Protein AF-A0A7C2L3B0-F1 (afdb_monomer)

Foldseek 3Di:
DFAALQAQLRVVLVVQQVVQWEWEFELVQDDDDPVLLVCVVVVNADPSLVVSLVVCVVAEAEDPPQDPSSSSRRRHGHHRGDDDDADDPVCQVVVCVVCVVVVHDDTDGTHIGHDGGSHYYYHD

pLDDT: mean 97.69, std 1.28, range [92.56, 98.88]

Nearest PDB structures (foldseek):
  2zau-assembly1_C-2  TM=9.600E-01  e=5.600E-11  Aquifex aeolicus
  2zau-assembly1_A-2  TM=9.593E-01  e=3.372E-10  Aquifex aeolicus
  2zau-assembly1_B-2  TM=9.570E-01  e=4.399E-10  Aquifex aeolicus
  2zod-assembly1_A  TM=9.516E-01  e=4.702E-10  Aquifex aeolicus
  2zod-assembly1_B  TM=9.597E-01  e=7.007E-10  Aquifex aeolicus

Sequence (124 aa):
TDVTGYGLLGHLRNLLLASGVSATIRLSCVPVLTAAWELVAERIVPGGTLANHAYLAPFVEWDSSISEEAQLVLCDAQTSGGILIAVPPEKVDALCAALNESHTLAAIIGEVTAGAAGRIRVLP

Mean predicted aligned error: 2.21 Å

Solvent-accessible surface area (backbone atoms only — not comparable to full-atom values): 6850 Å² total; per-residue (Å²): 88,69,25,29,63,46,4,56,52,46,41,49,29,55,54,23,42,78,67,57,20,17,34,42,36,29,55,81,41,51,89,72,63,70,67,58,60,55,33,38,75,72,68,57,70,58,71,56,15,54,51,32,38,65,70,38,54,91,40,49,47,71,39,91,84,61,50,69,56,60,52,38,63,46,13,35,48,30,80,86,45,59,78,54,83,89,75,62,77,92,48,47,67,62,51,44,50,56,32,48,76,68,74,37,94,69,70,78,34,61,48,81,38,88,56,62,52,27,32,36,37,39,40,107

Radius of gyration: 14.27 Å; Cα contacts (8 Å, |Δi|>4): 204; chains: 1; bounding box: 31×33×36 Å

Secondary structure (DSSP, 8-state):
-B--TTHHHHHHHHHHHHHT-EEEEEGGGS---HHHHHHHHTT---HHHHHHHHHHTTTEEEPTT--HHHHHHHT---SS--B-----GGGHHHHHHHHHHTT------EEEESSSTT-EEEE-

Structure (mmCIF, N/CA/C/O backbone):
data_AF-A0A7C2L3B0-F1
#
_entry.id   AF-A0A7C2L3B0-F1
#
loop_
_atom_site.group_PDB
_atom_site.id
_atom_site.type_symbol
_atom_site.label_atom_id
_atom_site.label_alt_id
_atom_site.label_comp_id
_atom_site.label_asym_id
_atom_site.label_entity_id
_atom_site.label_seq_id
_atom_site.pdbx_PDB_ins_code
_atom_site.Cartn_x
_atom_site.Cartn_y
_atom_site.Cartn_z
_atom_site.occupancy
_atom_site.B_iso_or_equiv
_atom_site.auth_seq_id
_atom_site.auth_comp_id
_atom_site.auth_asym_id
_atom_site.auth_atom_id
_atom_site.pdbx_PDB_model_num
ATOM 1 N N . THR A 1 1 ? 0.850 5.318 10.112 1.00 94.56 1 THR A N 1
ATOM 2 C CA . THR A 1 1 ? 2.180 5.579 9.523 1.00 94.56 1 THR A CA 1
ATOM 3 C C . THR A 1 1 ? 2.002 6.453 8.305 1.00 94.56 1 THR A C 1
ATOM 5 O O . THR A 1 1 ? 0.943 6.387 7.699 1.00 94.56 1 THR A O 1
ATOM 8 N N . ASP A 1 2 ? 2.970 7.287 7.959 1.00 96.88 2 ASP A N 1
ATOM 9 C CA . ASP A 1 2 ? 3.021 7.946 6.651 1.00 96.88 2 ASP A CA 1
ATOM 10 C C . ASP A 1 2 ? 3.380 6.937 5.546 1.00 96.88 2 ASP A C 1
ATOM 12 O O . ASP A 1 2 ? 4.012 5.916 5.819 1.00 96.88 2 ASP A O 1
ATOM 16 N N . VAL A 1 3 ? 2.938 7.196 4.311 1.00 97.81 3 VAL A N 1
ATOM 17 C CA . VAL A 1 3 ? 3.283 6.407 3.119 1.00 97.81 3 VAL A CA 1
ATOM 18 C C . VAL A 1 3 ? 4.272 7.198 2.276 1.00 97.81 3 VAL A C 1
ATOM 20 O O . VAL A 1 3 ? 3.946 8.239 1.715 1.00 97.81 3 VAL A O 1
ATOM 23 N N . THR A 1 4 ? 5.498 6.697 2.191 1.00 96.88 4 THR A N 1
ATOM 24 C CA . THR A 1 4 ? 6.619 7.358 1.508 1.00 96.88 4 THR A CA 1
ATOM 25 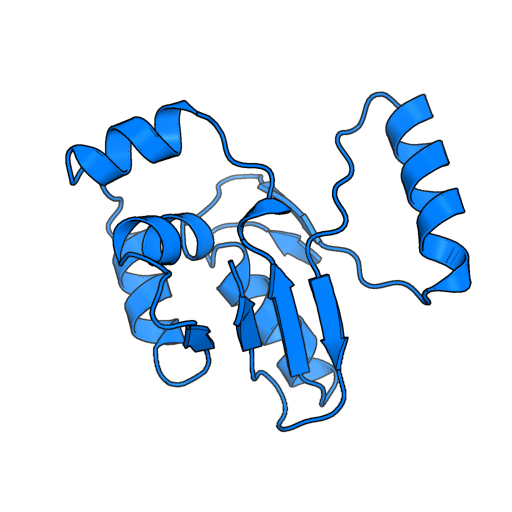C C . THR A 1 4 ? 7.383 6.376 0.607 1.00 96.88 4 THR A C 1
ATOM 27 O O . THR A 1 4 ? 6.761 5.600 -0.119 1.00 96.88 4 THR A O 1
ATOM 30 N N . GLY A 1 5 ? 8.722 6.377 0.629 1.00 96.94 5 GLY A N 1
ATOM 31 C CA . GLY A 1 5 ? 9.563 5.709 -0.372 1.00 96.94 5 GLY A CA 1
ATOM 32 C C . GLY A 1 5 ? 9.406 4.188 -0.463 1.00 96.94 5 GLY A C 1
ATOM 33 O O . GLY A 1 5 ? 9.721 3.616 -1.500 1.00 96.94 5 GLY A O 1
ATOM 34 N N . TYR A 1 6 ? 8.870 3.531 0.570 1.00 97.38 6 TYR A N 1
ATOM 35 C CA . TYR A 1 6 ? 8.561 2.094 0.543 1.00 97.38 6 TYR A CA 1
ATOM 36 C C . TYR A 1 6 ? 7.214 1.752 -0.113 1.00 97.38 6 TYR A C 1
ATOM 38 O O . TYR A 1 6 ? 6.839 0.581 -0.179 1.00 97.38 6 TYR A O 1
ATOM 46 N N . GLY A 1 7 ? 6.474 2.761 -0.574 1.00 98.12 7 GLY A N 1
ATOM 47 C CA . GLY A 1 7 ? 5.142 2.600 -1.141 1.00 98.12 7 GLY A CA 1
ATOM 48 C C . GLY A 1 7 ? 4.106 2.136 -0.120 1.00 98.12 7 GLY A C 1
ATOM 49 O O . GLY A 1 7 ? 4.401 1.912 1.061 1.00 98.12 7 GLY A O 1
ATOM 50 N N . LEU A 1 8 ? 2.858 2.009 -0.573 1.00 98.62 8 LEU A N 1
ATOM 51 C CA . LEU A 1 8 ? 1.730 1.653 0.288 1.00 98.62 8 LEU A CA 1
ATOM 52 C C . LEU A 1 8 ? 1.951 0.297 0.966 1.00 98.62 8 LEU A C 1
ATOM 54 O O . LEU A 1 8 ? 1.863 0.189 2.191 1.00 98.62 8 LEU A O 1
ATOM 58 N N . LEU A 1 9 ? 2.272 -0.734 0.180 1.00 98.75 9 LEU A N 1
ATOM 59 C CA . LEU A 1 9 ? 2.414 -2.091 0.705 1.00 98.75 9 LEU A CA 1
ATOM 60 C C . LEU A 1 9 ? 3.664 -2.276 1.573 1.00 98.75 9 LEU A C 1
ATOM 62 O O . LEU A 1 9 ? 3.626 -3.058 2.523 1.00 98.75 9 LEU A O 1
ATOM 66 N N . GLY A 1 10 ? 4.747 -1.536 1.317 1.00 98.62 10 GLY A N 1
ATOM 67 C CA . GLY A 1 10 ? 5.943 -1.575 2.162 1.00 98.62 10 GLY A CA 1
ATOM 68 C C . GLY A 1 10 ? 5.686 -0.996 3.550 1.00 98.62 10 GLY A C 1
ATOM 69 O O . GLY A 1 10 ? 6.011 -1.623 4.562 1.00 98.62 10 GLY A O 1
ATOM 70 N N . HIS A 1 11 ? 5.027 0.163 3.614 1.00 98.69 11 HIS A N 1
ATOM 71 C CA . HIS A 1 11 ? 4.638 0.782 4.884 1.00 98.69 11 HIS A CA 1
ATOM 72 C C . HIS A 1 11 ? 3.587 -0.032 5.640 1.00 98.69 11 HIS A C 1
ATOM 74 O O . HIS A 1 11 ? 3.723 -0.235 6.849 1.00 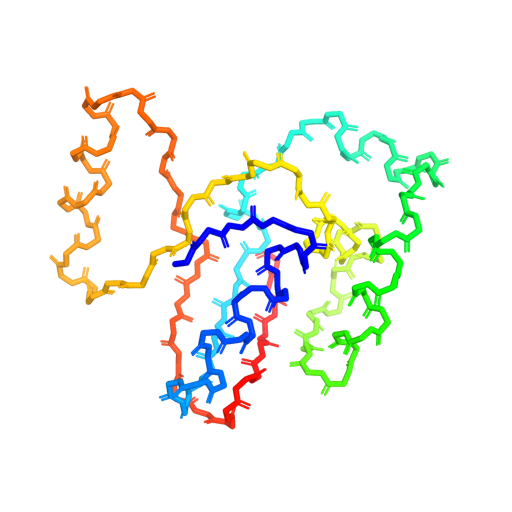98.69 11 HIS A O 1
ATOM 80 N N . LEU A 1 12 ? 2.590 -0.576 4.935 1.00 98.75 12 LEU A N 1
ATOM 81 C CA . LEU A 1 12 ? 1.617 -1.494 5.523 1.00 98.75 12 LEU A CA 1
ATOM 82 C C . LEU A 1 12 ? 2.314 -2.720 6.123 1.00 98.75 12 LEU A C 1
ATOM 84 O O . LEU A 1 12 ? 2.076 -3.048 7.282 1.00 98.75 12 LEU A O 1
ATOM 88 N N . ARG A 1 13 ? 3.226 -3.363 5.387 1.00 98.50 13 ARG A N 1
ATOM 89 C CA . ARG A 1 13 ? 3.967 -4.529 5.882 1.00 98.50 13 ARG A CA 1
ATOM 90 C C . ARG A 1 13 ? 4.710 -4.225 7.181 1.00 98.50 13 ARG A C 1
ATOM 92 O O . ARG A 1 13 ? 4.676 -5.049 8.092 1.00 98.50 13 ARG A O 1
ATOM 99 N N . ASN A 1 14 ? 5.376 -3.074 7.278 1.00 98.25 14 ASN A N 1
ATOM 100 C CA . ASN A 1 14 ? 6.099 -2.687 8.493 1.00 98.25 14 ASN A CA 1
ATOM 101 C C . ASN A 1 14 ? 5.159 -2.562 9.697 1.00 98.25 14 ASN A C 1
ATOM 103 O O . ASN A 1 14 ? 5.471 -3.084 10.768 1.00 98.25 14 ASN A O 1
ATOM 107 N N . LEU A 1 15 ? 3.994 -1.937 9.502 1.00 98.12 15 LEU A N 1
ATOM 108 C CA . LEU A 1 15 ? 2.953 -1.837 10.525 1.00 98.12 15 LEU A CA 1
ATOM 109 C C . LEU A 1 15 ? 2.478 -3.230 10.959 1.00 98.12 15 LEU A C 1
ATOM 111 O O . LEU A 1 15 ? 2.487 -3.547 12.144 1.00 98.12 15 LEU A O 1
ATOM 115 N N . LEU A 1 16 ? 2.134 -4.089 10.001 1.00 98.56 16 LEU A N 1
ATOM 116 C CA . LEU A 1 16 ? 1.630 -5.439 10.261 1.00 98.56 16 LEU A CA 1
ATOM 117 C C . LEU A 1 16 ? 2.653 -6.334 10.966 1.00 98.56 16 LEU A C 1
ATOM 119 O O . LEU A 1 16 ? 2.303 -7.067 11.891 1.00 98.56 16 LEU A O 1
ATOM 123 N N . LEU A 1 17 ? 3.921 -6.261 10.552 1.00 98.44 17 LEU A N 1
ATOM 124 C CA . LEU A 1 17 ? 5.009 -7.026 11.151 1.00 98.44 17 LEU A CA 1
ATOM 125 C C . LEU A 1 17 ? 5.227 -6.622 12.612 1.00 98.44 17 LEU A C 1
ATOM 127 O O . LEU A 1 17 ? 5.317 -7.493 13.473 1.00 98.44 17 LEU A O 1
ATOM 131 N N . ALA A 1 18 ? 5.269 -5.317 12.894 1.00 98.06 18 ALA A N 1
ATOM 132 C CA . ALA A 1 18 ? 5.428 -4.802 14.253 1.00 98.06 18 ALA A CA 1
ATOM 133 C C . ALA A 1 18 ? 4.225 -5.133 15.152 1.00 98.06 18 ALA A C 1
ATOM 135 O O . ALA A 1 18 ? 4.384 -5.311 16.358 1.00 98.06 18 ALA A O 1
ATOM 136 N N . SER A 1 19 ? 3.029 -5.234 14.570 1.00 97.88 19 SER A N 1
ATOM 137 C CA . SER A 1 19 ? 1.791 -5.550 15.285 1.00 97.88 19 SER A CA 1
ATOM 138 C C . SER A 1 19 ? 1.473 -7.049 15.373 1.00 97.88 19 SER A C 1
ATOM 140 O O . SER A 1 19 ? 0.509 -7.411 16.041 1.00 97.88 19 SER A O 1
ATOM 142 N N . GLY A 1 20 ? 2.250 -7.929 14.732 1.00 98.38 20 GLY A N 1
ATOM 143 C CA . GLY A 1 20 ? 2.021 -9.378 14.780 1.00 98.38 20 GLY A CA 1
ATOM 144 C C . GLY A 1 20 ? 0.762 -9.849 14.039 1.00 98.38 20 GLY A C 1
ATOM 145 O O . GLY A 1 20 ? 0.172 -10.853 14.427 1.00 98.38 20 GLY A O 1
ATOM 146 N N . VAL A 1 21 ? 0.334 -9.125 13.000 1.00 98.69 21 VAL A N 1
ATOM 147 C CA . VAL A 1 21 ? -0.935 -9.348 12.274 1.00 98.69 21 VAL A CA 1
ATOM 148 C C . VAL A 1 21 ? -0.734 -9.352 10.752 1.00 98.69 21 VAL A C 1
ATOM 150 O O . VAL A 1 21 ? 0.376 -9.139 10.258 1.00 98.69 21 VAL A O 1
ATOM 153 N N . SER A 1 22 ? -1.805 -9.605 9.997 1.00 98.75 22 SER A N 1
ATOM 154 C CA . SER A 1 22 ? -1.851 -9.594 8.527 1.00 98.75 22 SER A CA 1
ATOM 155 C C . SER A 1 22 ? -2.877 -8.574 8.016 1.00 98.75 22 SER A C 1
ATOM 157 O O . SER A 1 22 ? -3.578 -7.948 8.809 1.00 98.75 22 SER A O 1
ATOM 159 N N . ALA A 1 23 ? -2.999 -8.387 6.700 1.00 98.75 23 ALA A N 1
ATOM 160 C CA . ALA A 1 23 ? -4.068 -7.570 6.118 1.00 98.75 23 ALA A CA 1
ATOM 161 C C . ALA A 1 23 ? -4.578 -8.105 4.782 1.00 98.75 23 ALA A C 1
ATOM 163 O O . ALA A 1 23 ? -3.841 -8.754 4.038 1.00 98.75 23 ALA A O 1
ATOM 164 N N . THR A 1 24 ? -5.818 -7.742 4.465 1.00 98.81 24 THR A N 1
ATOM 165 C CA . THR A 1 24 ? -6.392 -7.861 3.126 1.00 98.81 24 THR A CA 1
ATOM 166 C C . THR A 1 24 ? -6.629 -6.464 2.569 1.00 98.81 24 THR A C 1
ATOM 168 O O . THR A 1 24 ? -7.305 -5.659 3.205 1.00 98.81 24 THR A O 1
ATOM 171 N N . ILE A 1 25 ? -6.085 -6.175 1.389 1.00 98.75 25 ILE A N 1
ATOM 172 C CA . ILE A 1 25 ? -6.278 -4.921 0.650 1.00 98.75 25 ILE A CA 1
ATOM 173 C C . ILE A 1 25 ? -7.157 -5.183 -0.566 1.00 98.75 25 ILE A C 1
ATOM 175 O O . ILE A 1 25 ? -7.036 -6.227 -1.205 1.00 98.75 25 ILE A O 1
ATOM 179 N N . ARG A 1 26 ? -8.028 -4.231 -0.896 1.00 98.75 26 ARG A N 1
ATOM 180 C CA . ARG A 1 26 ? -8.833 -4.247 -2.115 1.00 98.75 26 ARG A CA 1
ATOM 181 C C . ARG A 1 26 ? -8.323 -3.192 -3.085 1.00 98.75 26 ARG A C 1
ATOM 183 O O . ARG A 1 26 ? -8.434 -2.001 -2.798 1.00 98.75 26 ARG A O 1
ATOM 190 N N . LEU A 1 27 ? -7.791 -3.625 -4.226 1.00 98.50 27 LEU A N 1
ATOM 191 C CA . LEU A 1 27 ? -7.214 -2.748 -5.241 1.00 98.50 27 LEU A CA 1
ATOM 192 C C . LEU A 1 27 ? -8.214 -1.676 -5.696 1.00 98.50 27 LEU A C 1
ATOM 194 O O . LEU A 1 27 ? -7.861 -0.501 -5.724 1.00 98.50 27 LEU A O 1
ATOM 198 N N . SER A 1 28 ? -9.471 -2.047 -5.954 1.00 98.06 28 SER A N 1
ATOM 199 C CA . SER A 1 28 ? -10.528 -1.129 -6.395 1.00 98.06 28 SER A CA 1
ATOM 200 C C . SER A 1 28 ? -10.839 -0.003 -5.406 1.00 98.06 28 SER A C 1
ATOM 202 O O . SER A 1 28 ? -11.487 0.974 -5.772 1.00 98.06 28 SER A O 1
ATOM 204 N N . CYS A 1 29 ? -10.443 -0.152 -4.140 1.00 98.25 29 CYS A N 1
ATOM 205 C CA . CYS A 1 29 ? -10.660 0.843 -3.095 1.00 98.25 29 CYS A CA 1
ATOM 206 C C . CYS A 1 29 ? -9.445 1.745 -2.867 1.00 98.25 29 CYS A C 1
ATOM 208 O O . CYS A 1 29 ? -9.564 2.735 -2.146 1.00 98.25 29 CYS A O 1
ATOM 210 N N . VAL A 1 30 ? -8.282 1.420 -3.441 1.00 98.31 30 VAL A N 1
ATOM 211 C CA . VAL A 1 30 ? -7.077 2.238 -3.295 1.00 98.31 30 VAL A CA 1
ATOM 212 C C . VAL A 1 30 ? -7.183 3.449 -4.225 1.00 98.31 30 VAL A C 1
ATOM 214 O O . VAL A 1 30 ? -7.271 3.275 -5.441 1.00 98.31 30 VAL A O 1
ATOM 217 N N . PRO A 1 31 ? -7.165 4.685 -3.696 1.00 97.06 31 PRO A N 1
ATOM 218 C CA . PRO A 1 31 ? -7.165 5.870 -4.535 1.00 97.06 31 PRO A CA 1
ATOM 219 C C . PRO A 1 31 ? -5.808 6.004 -5.226 1.00 97.06 31 PRO A C 1
ATOM 221 O O . PRO A 1 31 ? -4.767 6.070 -4.573 1.00 97.06 31 PRO A O 1
ATOM 224 N N . VAL A 1 32 ? -5.829 6.065 -6.553 1.00 97.50 32 VAL A N 1
ATOM 225 C CA . VAL A 1 32 ? -4.635 6.179 -7.392 1.00 97.50 32 VAL A CA 1
ATOM 226 C C . VAL A 1 32 ? -4.842 7.317 -8.382 1.00 97.50 32 VAL A C 1
ATOM 228 O O . VAL A 1 32 ? -5.929 7.479 -8.937 1.00 97.50 32 VAL A O 1
ATOM 231 N N . LEU A 1 33 ? -3.797 8.112 -8.612 1.00 97.06 33 LEU A N 1
ATOM 232 C CA . LEU A 1 33 ? -3.814 9.145 -9.643 1.00 97.06 33 LEU A CA 1
ATOM 233 C C . LEU A 1 33 ? -3.956 8.500 -11.023 1.00 97.06 33 LEU A C 1
ATOM 235 O O . LEU A 1 33 ? -3.179 7.612 -11.363 1.00 97.06 33 LEU A O 1
ATOM 239 N N . THR A 1 34 ? -4.886 8.988 -11.846 1.00 97.50 34 THR A N 1
ATOM 240 C CA . THR A 1 34 ? -5.118 8.458 -13.202 1.00 97.50 34 THR A CA 1
ATOM 241 C C . THR A 1 34 ? -3.828 8.361 -14.020 1.00 97.50 34 THR A C 1
ATOM 243 O O . THR A 1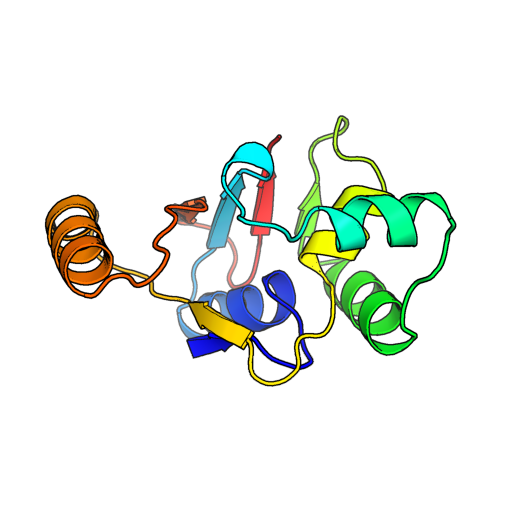 34 ? -3.563 7.325 -14.621 1.00 97.50 34 THR A O 1
ATOM 246 N N . ALA A 1 35 ? -2.970 9.381 -13.946 1.00 98.00 35 ALA A N 1
ATOM 247 C CA . ALA A 1 35 ? -1.692 9.407 -14.653 1.00 98.00 35 ALA A CA 1
ATOM 248 C C . ALA A 1 35 ? -0.733 8.268 -14.252 1.00 98.00 35 ALA A C 1
ATOM 250 O O . ALA A 1 35 ? 0.083 7.846 -15.063 1.00 98.00 35 ALA A O 1
ATOM 251 N N . ALA A 1 36 ? -0.819 7.731 -13.029 1.00 98.12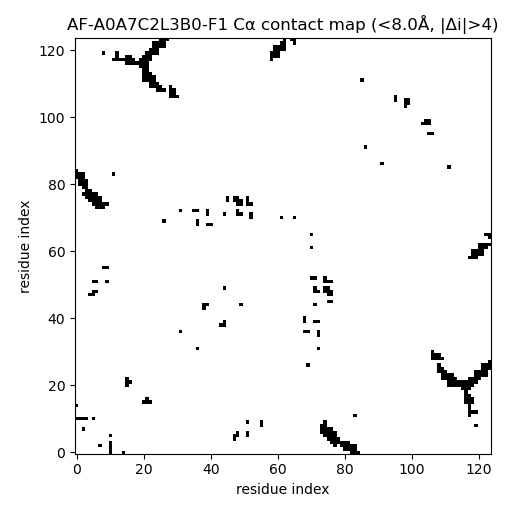 36 ALA A N 1
ATOM 252 C CA . ALA A 1 36 ? 0.014 6.596 -12.626 1.00 98.12 36 ALA A CA 1
ATOM 253 C C . ALA A 1 36 ? -0.346 5.325 -13.416 1.00 98.12 36 ALA A C 1
ATOM 255 O O . ALA A 1 36 ? 0.547 4.569 -13.796 1.00 98.12 36 ALA A O 1
ATOM 256 N N . TRP A 1 37 ? -1.635 5.126 -13.718 1.00 98.19 37 TRP A N 1
ATOM 257 C CA . TRP A 1 37 ? -2.107 4.023 -14.562 1.00 98.19 37 TRP A CA 1
ATOM 258 C C . TRP A 1 37 ? -1.626 4.152 -16.007 1.00 98.19 37 TRP A C 1
ATOM 260 O O . TRP A 1 37 ? -1.229 3.163 -16.620 1.00 98.19 37 TRP A O 1
ATOM 270 N N . GLU A 1 38 ? -1.629 5.372 -16.537 1.00 98.25 38 GLU A N 1
ATOM 271 C CA . GLU A 1 38 ? -1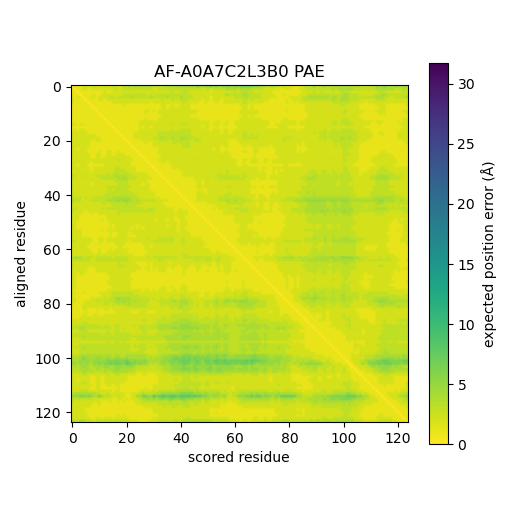.146 5.671 -17.888 1.00 98.25 38 GLU A CA 1
ATOM 272 C C . GLU A 1 38 ? 0.364 5.400 -17.997 1.00 98.25 38 GLU A C 1
ATOM 274 O O . GLU A 1 38 ? 0.810 4.664 -18.875 1.00 98.25 38 GLU A O 1
ATOM 279 N N . LEU A 1 39 ? 1.150 5.903 -17.041 1.00 98.56 39 LEU A N 1
ATOM 280 C CA . LEU A 1 39 ? 2.607 5.745 -17.028 1.00 98.56 39 LEU A CA 1
ATOM 281 C C . LEU A 1 39 ? 3.047 4.283 -16.884 1.00 98.56 39 LEU A C 1
ATOM 283 O O . LEU A 1 39 ? 3.955 3.840 -17.591 1.00 98.56 39 LEU A O 1
ATOM 287 N N . VAL A 1 40 ? 2.406 3.509 -16.002 1.00 98.00 40 VAL A N 1
ATOM 288 C CA . VAL A 1 40 ? 2.762 2.092 -15.829 1.00 98.00 40 VAL A CA 1
ATOM 289 C C . VAL A 1 40 ? 2.405 1.264 -17.069 1.00 98.00 40 VAL A C 1
ATOM 291 O O . VAL A 1 40 ? 3.160 0.357 -17.424 1.00 98.00 40 VAL A O 1
ATOM 294 N N . ALA A 1 41 ? 1.323 1.611 -17.780 1.00 97.38 41 ALA A N 1
ATOM 295 C CA . ALA A 1 41 ? 0.957 0.976 -19.048 1.00 97.38 41 ALA A CA 1
ATOM 296 C C . ALA A 1 41 ? 2.010 1.229 -20.143 1.00 97.38 41 ALA A C 1
ATOM 298 O O . ALA A 1 41 ? 2.282 0.352 -20.962 1.00 97.38 41 ALA A O 1
ATOM 299 N N . GLU A 1 42 ? 2.670 2.388 -20.108 1.00 97.88 42 GLU A N 1
ATOM 300 C CA . GLU A 1 42 ? 3.812 2.728 -20.966 1.00 97.88 42 GLU A CA 1
ATOM 301 C C . GLU A 1 42 ? 5.159 2.186 -20.446 1.00 97.88 42 GLU A C 1
ATOM 303 O O . GLU A 1 42 ? 6.211 2.470 -21.020 1.00 97.88 42 GLU A O 1
ATOM 308 N N . ARG A 1 43 ? 5.150 1.383 -19.371 1.00 96.62 43 ARG A N 1
ATOM 309 C CA . ARG A 1 43 ? 6.347 0.840 -18.698 1.00 96.62 43 ARG A CA 1
ATOM 310 C C . ARG A 1 43 ? 7.288 1.924 -18.153 1.00 96.62 43 ARG A C 1
ATOM 312 O O . ARG A 1 43 ? 8.474 1.672 -17.931 1.00 96.62 43 ARG A O 1
ATOM 319 N N . ILE A 1 44 ? 6.755 3.110 -17.861 1.00 98.38 44 ILE A N 1
ATOM 320 C CA . ILE A 1 44 ? 7.472 4.199 -17.195 1.00 98.38 44 ILE A CA 1
ATOM 321 C C . ILE A 1 44 ? 7.346 3.991 -15.684 1.00 98.38 44 ILE A C 1
ATOM 323 O O . ILE A 1 44 ? 6.371 4.401 -15.060 1.00 98.38 44 ILE A O 1
ATOM 327 N N . VAL A 1 45 ? 8.338 3.319 -15.093 1.00 98.25 45 VAL A N 1
ATOM 328 C CA . VAL A 1 45 ? 8.315 2.913 -13.679 1.00 98.25 45 VAL A CA 1
ATOM 329 C C . VAL A 1 45 ? 9.615 3.326 -12.978 1.00 98.25 45 VAL A C 1
ATOM 331 O O . VAL A 1 45 ? 10.700 3.000 -13.469 1.00 98.25 45 VAL A O 1
ATOM 334 N N . PRO A 1 46 ? 9.555 4.014 -11.822 1.00 98.00 46 PRO A N 1
ATOM 335 C CA . PRO A 1 46 ? 10.748 4.355 -11.055 1.00 98.00 46 PRO A CA 1
ATOM 336 C C . PRO A 1 46 ? 11.496 3.112 -10.552 1.00 98.00 46 PRO A C 1
ATOM 338 O O . PRO A 1 46 ? 10.893 2.130 -10.119 1.00 98.00 46 PRO A O 1
ATOM 341 N N . GLY A 1 47 ? 12.829 3.182 -10.491 1.00 98.25 47 GLY A N 1
ATOM 342 C CA . GLY A 1 47 ? 13.644 2.082 -9.957 1.00 98.25 47 GLY A CA 1
ATOM 343 C C . GLY A 1 47 ? 13.313 1.721 -8.501 1.00 98.25 47 GLY A C 1
ATOM 344 O O . GLY A 1 47 ? 13.367 0.550 -8.132 1.00 98.25 47 GLY A O 1
ATOM 345 N N . GLY A 1 48 ? 12.908 2.703 -7.685 1.00 98.19 48 GLY A N 1
ATOM 346 C CA . GLY A 1 48 ? 12.455 2.467 -6.308 1.00 98.19 48 GLY A CA 1
ATOM 347 C C . GLY A 1 48 ? 11.198 1.596 -6.235 1.00 98.19 48 GLY A C 1
ATOM 348 O O . GLY A 1 48 ? 11.115 0.708 -5.394 1.00 98.19 48 GLY A O 1
ATOM 349 N N . THR A 1 49 ? 10.265 1.781 -7.166 1.00 98.56 49 THR A N 1
ATOM 350 C CA . THR A 1 49 ? 9.027 0.996 -7.273 1.00 98.56 49 THR A CA 1
ATOM 351 C C . THR A 1 49 ? 9.316 -0.457 -7.637 1.00 98.56 49 THR A C 1
ATOM 353 O O . THR A 1 49 ? 8.785 -1.372 -7.006 1.00 98.56 49 THR A O 1
ATOM 356 N N . LEU A 1 50 ? 10.235 -0.684 -8.581 1.00 98.62 50 LEU A N 1
ATOM 357 C CA . LEU A 1 50 ? 10.705 -2.029 -8.927 1.00 98.62 50 LEU A CA 1
ATOM 358 C C . LEU A 1 50 ? 11.398 -2.710 -7.736 1.00 98.62 50 LEU A C 1
ATOM 360 O O . LEU A 1 50 ? 11.150 -3.882 -7.458 1.00 98.62 50 LEU A O 1
ATOM 364 N N . ALA A 1 51 ? 12.232 -1.971 -6.998 1.00 98.69 51 ALA A N 1
ATOM 365 C CA . ALA A 1 51 ? 12.892 -2.486 -5.802 1.00 98.69 51 ALA A CA 1
ATOM 366 C C . ALA A 1 51 ? 11.887 -2.845 -4.693 1.00 98.69 51 ALA A C 1
ATOM 368 O O . ALA A 1 51 ? 12.012 -3.905 -4.077 1.00 98.69 51 ALA A O 1
ATOM 369 N N . ASN A 1 52 ? 10.869 -2.007 -4.472 1.00 98.75 52 ASN A N 1
ATOM 370 C CA . ASN A 1 52 ? 9.792 -2.278 -3.518 1.00 98.75 52 ASN A CA 1
ATOM 371 C C . ASN A 1 52 ? 9.003 -3.534 -3.907 1.00 98.75 52 ASN A C 1
ATOM 373 O O . ASN A 1 52 ? 8.780 -4.397 -3.059 1.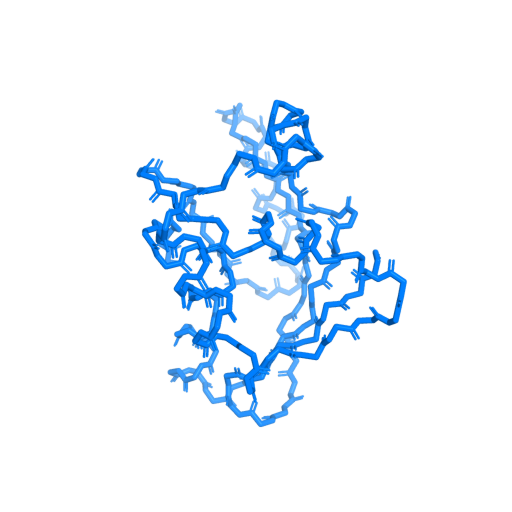00 98.75 52 ASN A O 1
ATOM 377 N N . HIS A 1 53 ? 8.613 -3.666 -5.178 1.00 98.69 53 HIS A N 1
ATOM 378 C CA . HIS A 1 53 ? 7.875 -4.832 -5.674 1.00 98.69 53 HIS A CA 1
ATOM 379 C C . HIS A 1 53 ? 8.670 -6.131 -5.491 1.00 98.69 53 HIS A C 1
ATOM 381 O O . HIS A 1 53 ? 8.157 -7.084 -4.902 1.00 98.69 53 HIS A O 1
ATOM 387 N N . ALA A 1 54 ? 9.955 -6.133 -5.859 1.00 98.62 54 ALA A N 1
ATOM 388 C CA . ALA A 1 54 ? 10.841 -7.277 -5.646 1.00 98.62 54 ALA A CA 1
ATOM 389 C C . ALA A 1 54 ? 11.016 -7.623 -4.155 1.00 98.62 54 ALA A C 1
ATOM 391 O O . ALA A 1 54 ? 10.976 -8.795 -3.778 1.00 98.62 54 ALA A O 1
ATOM 392 N N . TYR A 1 55 ? 11.172 -6.614 -3.291 1.00 98.56 55 TYR A N 1
ATOM 393 C CA . TYR A 1 55 ? 11.263 -6.802 -1.839 1.00 98.56 55 TYR A CA 1
ATOM 394 C C . TYR A 1 55 ? 9.981 -7.405 -1.242 1.00 98.56 55 TYR A C 1
ATOM 396 O O . TYR A 1 55 ? 10.046 -8.204 -0.305 1.00 98.56 55 TYR A O 1
ATOM 404 N N . LEU A 1 56 ? 8.818 -7.028 -1.775 1.00 98.62 56 LEU A N 1
ATOM 405 C CA . LEU A 1 56 ? 7.504 -7.439 -1.283 1.00 98.62 56 LEU A CA 1
ATOM 406 C C . LEU A 1 56 ? 7.036 -8.800 -1.805 1.00 98.62 56 LEU A C 1
ATOM 408 O O . LEU A 1 56 ? 6.171 -9.411 -1.174 1.00 98.62 56 LEU A O 1
ATOM 412 N N . ALA A 1 57 ? 7.634 -9.309 -2.885 1.00 98.38 57 ALA A N 1
ATOM 413 C CA . ALA A 1 57 ? 7.270 -10.573 -3.524 1.00 98.38 57 ALA A CA 1
ATOM 414 C C . ALA A 1 57 ? 7.052 -11.768 -2.565 1.00 98.38 57 ALA A C 1
ATOM 416 O O . ALA A 1 57 ? 6.063 -12.478 -2.733 1.00 98.38 57 ALA A O 1
ATOM 417 N N . PRO A 1 58 ? 7.882 -12.017 -1.527 1.00 98.38 58 PRO A N 1
ATOM 418 C CA . PRO A 1 58 ? 7.661 -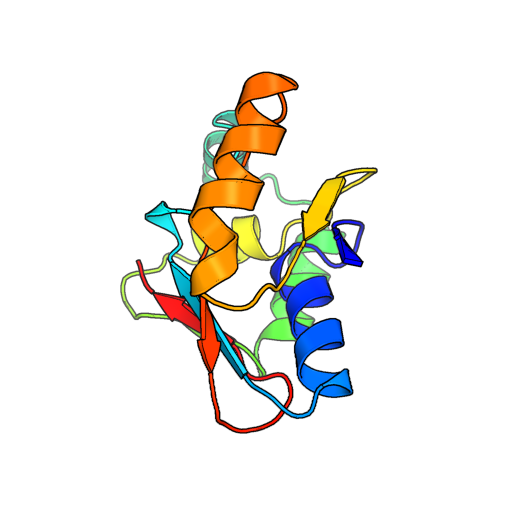13.150 -0.630 1.00 98.38 58 PRO A CA 1
ATOM 419 C C . PRO A 1 58 ? 6.604 -12.889 0.452 1.00 98.38 58 PRO A C 1
ATOM 421 O O . PRO A 1 58 ? 6.336 -13.800 1.233 1.00 98.38 58 PRO A O 1
ATOM 424 N N . PHE A 1 59 ? 6.039 -11.681 0.555 1.00 98.50 59 PHE A N 1
ATOM 425 C CA . PHE A 1 59 ? 5.132 -11.261 1.634 1.00 98.50 59 PHE A CA 1
ATOM 426 C C . PHE A 1 59 ? 3.714 -10.932 1.163 1.00 98.50 59 PHE A C 1
ATOM 428 O O . PHE A 1 59 ? 2.796 -10.955 1.988 1.00 98.50 59 PHE A O 1
ATOM 435 N N . VAL A 1 60 ? 3.545 -10.644 -0.128 1.00 98.69 60 VAL A N 1
ATOM 436 C CA . VAL A 1 60 ? 2.263 -10.275 -0.727 1.00 98.69 60 VAL A CA 1
ATOM 437 C C . VAL A 1 60 ? 1.723 -11.425 -1.572 1.00 98.69 60 VAL A C 1
ATOM 439 O O . VAL A 1 60 ? 2.405 -11.933 -2.456 1.00 98.69 60 VAL A O 1
ATOM 442 N N . GLU A 1 61 ? 0.488 -11.824 -1.294 1.00 98.56 61 GLU A N 1
ATOM 443 C CA . GLU A 1 61 ? -0.288 -12.738 -2.123 1.00 98.56 61 GLU A CA 1
ATOM 444 C C . GLU A 1 61 ? -1.240 -11.925 -3.002 1.00 98.56 61 GLU A C 1
ATOM 446 O O . GLU A 1 61 ? -2.093 -11.190 -2.500 1.00 98.56 61 GLU A O 1
ATOM 451 N N . TRP A 1 62 ? -1.087 -12.051 -4.315 1.00 98.69 62 TRP A N 1
ATOM 452 C CA . TRP A 1 62 ? -1.898 -11.344 -5.301 1.00 98.69 62 TRP A CA 1
ATOM 453 C C . TRP A 1 62 ? -3.004 -12.253 -5.820 1.00 98.69 62 TRP A C 1
ATOM 455 O O . TRP A 1 62 ? -2.742 -13.408 -6.161 1.00 98.69 62 TRP A O 1
ATOM 465 N N . ASP A 1 63 ? -4.226 -11.733 -5.930 1.00 98.62 63 ASP A N 1
ATOM 466 C CA . ASP A 1 63 ? -5.246 -12.405 -6.727 1.00 98.62 63 ASP A CA 1
ATOM 467 C C . ASP A 1 63 ? -4.777 -12.550 -8.185 1.00 98.62 63 ASP A C 1
ATOM 469 O O . ASP A 1 63 ? -4.137 -11.659 -8.747 1.00 98.62 63 ASP A O 1
ATOM 473 N N . SER A 1 64 ? -5.117 -13.680 -8.803 1.00 97.88 64 SER A N 1
ATOM 474 C CA . SER A 1 64 ? -4.773 -14.008 -10.188 1.00 97.88 64 SER A CA 1
ATOM 475 C C . SER A 1 64 ? -5.221 -12.971 -11.222 1.00 97.88 64 SER A C 1
ATOM 477 O O . SER A 1 64 ? -4.621 -12.897 -12.292 1.00 97.88 64 SER A O 1
ATOM 479 N N . SER A 1 65 ? -6.254 -12.172 -10.931 1.00 98.12 65 SER A N 1
ATOM 480 C CA . SER A 1 65 ? -6.713 -11.123 -11.843 1.00 98.12 65 SER A CA 1
ATOM 481 C C . SER A 1 65 ? -5.943 -9.804 -11.709 1.00 98.12 65 SER A C 1
ATOM 483 O O . SER A 1 65 ? -6.229 -8.866 -12.451 1.00 98.12 65 SER A O 1
ATOM 485 N N . ILE A 1 66 ? -4.999 -9.689 -10.768 1.00 98.50 66 ILE A N 1
ATOM 486 C CA . ILE A 1 66 ? -4.199 -8.476 -10.576 1.00 98.50 66 ILE A CA 1
ATOM 487 C C . ILE A 1 66 ? -2.984 -8.513 -11.506 1.00 98.50 66 ILE A C 1
ATOM 489 O O . ILE A 1 66 ? -2.018 -9.246 -11.281 1.00 98.50 66 ILE A O 1
ATOM 493 N N . SER A 1 67 ? -3.025 -7.664 -12.533 1.00 98.31 67 SER A N 1
ATOM 494 C CA . SER A 1 67 ? -1.921 -7.425 -13.469 1.00 98.31 67 SER A CA 1
ATOM 495 C C . SER A 1 67 ? -0.655 -6.936 -12.762 1.00 98.31 67 SER A C 1
ATOM 497 O O . SER A 1 67 ? -0.756 -6.217 -11.767 1.00 98.31 67 SER A O 1
ATOM 499 N N . GLU A 1 68 ? 0.518 -7.224 -13.325 1.00 98.19 68 GLU A N 1
ATOM 500 C CA . GLU A 1 68 ? 1.810 -6.726 -12.832 1.00 98.19 68 GLU A CA 1
ATOM 501 C C . GLU A 1 68 ? 1.814 -5.196 -12.676 1.00 98.19 68 GLU A C 1
ATOM 503 O O . GLU A 1 68 ? 2.265 -4.681 -11.658 1.00 98.19 68 GLU A O 1
ATOM 508 N N . GLU A 1 69 ? 1.225 -4.468 -13.623 1.00 98.50 69 GLU A N 1
ATOM 509 C CA . GLU A 1 69 ? 1.096 -3.010 -13.602 1.00 98.50 69 GLU A CA 1
ATOM 510 C C . GLU A 1 69 ? 0.390 -2.511 -12.329 1.00 98.50 69 GLU A C 1
ATOM 512 O O . GLU A 1 69 ? 0.857 -1.589 -11.662 1.00 98.50 69 GLU A O 1
ATOM 517 N N . ALA A 1 70 ? -0.697 -3.172 -11.931 1.00 98.50 70 ALA A N 1
ATOM 518 C CA . ALA A 1 70 ? -1.411 -2.862 -10.694 1.00 98.50 70 ALA A CA 1
ATOM 519 C C . ALA A 1 70 ? -0.616 -3.224 -9.433 1.00 98.50 70 ALA A C 1
ATOM 521 O O . ALA A 1 70 ? -0.689 -2.508 -8.432 1.00 98.50 70 ALA A O 1
ATOM 522 N N . GLN A 1 71 ? 0.181 -4.294 -9.478 1.00 98.62 71 GLN A N 1
ATOM 523 C CA . GLN A 1 71 ? 1.098 -4.617 -8.383 1.00 98.62 71 GLN A CA 1
ATOM 524 C C . GLN A 1 71 ? 2.158 -3.522 -8.221 1.00 98.62 71 GLN A C 1
ATOM 526 O O . GLN A 1 71 ? 2.448 -3.109 -7.099 1.00 98.62 71 GLN A O 1
ATOM 531 N N . LEU A 1 72 ? 2.707 -3.022 -9.333 1.00 98.75 72 LEU A N 1
ATOM 532 C CA . LEU A 1 72 ? 3.692 -1.941 -9.339 1.00 98.75 72 LEU A CA 1
ATOM 533 C C . LEU A 1 72 ? 3.107 -0.646 -8.773 1.00 98.75 72 LEU A C 1
ATOM 535 O O . LEU A 1 72 ? 3.750 -0.025 -7.934 1.00 98.75 72 LEU A O 1
ATOM 539 N N . VAL A 1 73 ? 1.873 -0.290 -9.138 1.00 98.56 73 VAL A N 1
ATOM 540 C CA . VAL A 1 73 ? 1.172 0.878 -8.577 1.00 98.56 73 VAL A CA 1
ATOM 541 C C . VAL A 1 73 ? 1.050 0.794 -7.051 1.00 98.56 73 VAL A C 1
ATOM 543 O O . VAL A 1 73 ? 1.306 1.773 -6.354 1.00 98.56 73 VAL A O 1
ATOM 546 N N . LEU A 1 74 ? 0.722 -0.376 -6.496 1.00 98.56 74 LEU A N 1
ATOM 547 C CA . LEU A 1 74 ? 0.617 -0.552 -5.040 1.00 98.56 74 LEU A CA 1
ATOM 548 C C . LEU A 1 74 ? 1.981 -0.561 -4.319 1.00 98.56 74 LEU A C 1
ATOM 550 O O . LEU A 1 74 ? 2.055 -0.314 -3.109 1.00 98.56 74 LEU A O 1
ATOM 554 N N . CYS A 1 75 ? 3.061 -0.809 -5.056 1.00 98.62 75 CYS A N 1
ATOM 555 C CA . CYS A 1 75 ? 4.444 -0.761 -4.581 1.00 98.62 75 CYS A CA 1
ATOM 556 C C . CYS A 1 75 ? 5.135 0.588 -4.861 1.00 98.62 75 CYS A C 1
ATOM 558 O O . CYS A 1 75 ? 6.308 0.753 -4.509 1.00 98.62 75 CYS A O 1
ATOM 560 N N . ASP A 1 76 ? 4.437 1.543 -5.483 1.00 98.50 76 ASP A N 1
ATOM 561 C CA . ASP A 1 76 ? 5.038 2.768 -6.004 1.00 98.50 76 ASP A CA 1
ATOM 562 C C . ASP A 1 76 ? 5.604 3.664 -4.900 1.00 98.50 76 ASP A C 1
ATOM 564 O O . ASP A 1 76 ? 4.918 4.006 -3.933 1.00 98.50 76 ASP A O 1
ATOM 568 N N . ALA A 1 77 ? 6.877 4.040 -5.034 1.00 97.56 77 ALA A N 1
ATOM 569 C CA . ALA A 1 77 ? 7.580 4.850 -4.048 1.00 97.56 77 ALA A CA 1
ATOM 570 C C . ALA A 1 77 ? 7.007 6.276 -4.001 1.00 97.56 77 ALA A C 1
ATOM 572 O O . ALA A 1 77 ? 7.141 7.041 -4.952 1.00 97.56 77 ALA A O 1
ATOM 573 N N . GLN A 1 78 ? 6.416 6.664 -2.870 1.00 97.75 78 GLN A N 1
ATOM 574 C CA . GLN A 1 78 ? 5.793 7.979 -2.716 1.00 97.75 78 GLN A CA 1
ATOM 575 C C . GLN A 1 78 ? 6.762 8.983 -2.079 1.00 97.75 78 GLN A C 1
ATOM 577 O O . GLN A 1 78 ? 7.464 8.676 -1.115 1.00 97.75 78 GLN A O 1
ATOM 582 N N . THR A 1 79 ? 6.763 10.222 -2.564 1.00 96.56 79 THR A N 1
ATOM 583 C CA . THR A 1 79 ? 7.398 11.348 -1.862 1.00 96.56 79 THR A CA 1
ATOM 584 C C . THR A 1 79 ? 6.303 12.158 -1.187 1.00 96.56 79 THR A C 1
ATOM 586 O O . THR A 1 79 ? 5.399 12.631 -1.868 1.00 96.56 79 THR A O 1
ATOM 589 N N . SER A 1 80 ? 6.374 12.309 0.139 1.00 95.56 80 SER A N 1
ATOM 590 C CA . SER A 1 80 ? 5.358 13.027 0.928 1.00 95.56 80 SER A CA 1
ATOM 591 C C . SER A 1 80 ? 3.929 12.516 0.687 1.00 95.56 80 SER A C 1
ATOM 593 O O . SER A 1 80 ? 3.014 13.308 0.465 1.00 95.56 80 SER A O 1
ATOM 595 N N . GLY A 1 81 ? 3.743 11.192 0.683 1.00 96.25 81 GLY A N 1
ATOM 596 C CA . GLY A 1 81 ? 2.422 10.595 0.501 1.00 96.25 81 GLY A CA 1
ATOM 597 C C . GLY A 1 81 ? 1.507 10.780 1.717 1.00 96.25 81 GLY A C 1
ATOM 598 O O . GLY A 1 81 ? 1.793 11.530 2.650 1.00 96.25 81 GLY A O 1
ATOM 599 N N . GLY A 1 82 ? 0.363 10.098 1.685 1.00 96.50 82 GLY A N 1
ATOM 600 C CA . GLY A 1 82 ? -0.681 10.236 2.702 1.00 96.50 82 GLY A CA 1
ATOM 601 C C . GLY A 1 82 ? -0.385 9.528 4.028 1.00 96.50 82 GLY A C 1
ATOM 602 O O . GLY A 1 82 ? 0.679 8.947 4.246 1.00 96.50 82 GLY A O 1
ATOM 603 N N . ILE A 1 83 ? -1.383 9.538 4.913 1.00 97.56 83 ILE A N 1
ATOM 604 C CA . ILE A 1 83 ? -1.350 8.814 6.186 1.00 97.56 83 ILE A CA 1
ATOM 605 C C . ILE A 1 83 ? -2.133 7.504 6.053 1.00 97.56 83 ILE A C 1
ATOM 607 O O . ILE A 1 83 ? -3.316 7.505 5.729 1.00 97.56 83 ILE A O 1
ATOM 611 N N . LEU A 1 84 ? -1.479 6.387 6.370 1.00 98.06 84 LEU A N 1
ATOM 612 C CA . LEU A 1 84 ? -2.098 5.077 6.549 1.00 98.06 84 LEU A CA 1
ATOM 613 C C . LEU A 1 84 ? -2.504 4.888 8.016 1.00 98.06 84 LEU A C 1
ATOM 615 O O . LEU A 1 84 ? -1.656 4.919 8.921 1.00 98.06 84 LEU A O 1
ATOM 619 N N . ILE A 1 85 ? -3.798 4.667 8.244 1.00 97.50 85 ILE A N 1
ATOM 620 C CA . ILE A 1 85 ? -4.410 4.562 9.572 1.00 97.50 85 ILE A CA 1
ATOM 621 C C . ILE A 1 85 ? -5.115 3.207 9.697 1.00 97.50 85 ILE A C 1
ATOM 623 O O . ILE A 1 85 ? -5.871 2.818 8.813 1.00 97.50 85 ILE A O 1
ATOM 627 N N . ALA A 1 86 ? -4.892 2.512 10.813 1.00 97.31 86 ALA A N 1
ATOM 628 C CA . ALA A 1 86 ? -5.689 1.363 11.229 1.00 97.31 86 ALA A CA 1
ATOM 629 C C . ALA A 1 86 ? -6.536 1.765 12.444 1.00 97.31 86 ALA A C 1
ATOM 631 O O . ALA A 1 86 ? -5.997 2.272 13.431 1.00 97.31 86 ALA A O 1
ATOM 632 N N . VAL A 1 87 ? -7.850 1.555 12.375 1.00 97.31 87 VAL A N 1
ATOM 633 C CA . VAL A 1 87 ? -8.792 1.841 13.467 1.00 97.31 87 VAL A CA 1
ATOM 634 C C . VAL A 1 87 ? -9.753 0.669 13.675 1.00 97.31 87 VAL A C 1
ATOM 636 O O . VAL A 1 87 ? -9.981 -0.092 12.735 1.00 97.31 87 VAL A O 1
ATOM 639 N N . PRO A 1 88 ? -10.334 0.518 14.880 1.00 97.75 88 PRO A N 1
ATOM 640 C CA . PRO A 1 88 ? -11.441 -0.406 15.098 1.00 97.75 88 PRO A CA 1
ATOM 641 C C . PRO A 1 88 ? -12.611 -0.137 14.133 1.00 97.75 88 PRO A C 1
ATOM 643 O O . PRO A 1 88 ? -12.871 1.038 13.843 1.00 97.75 88 PRO A O 1
ATOM 646 N N . PRO A 1 89 ? -13.330 -1.176 13.662 1.00 96.69 89 PRO A N 1
ATOM 647 C CA . PRO A 1 89 ? -14.421 -1.038 12.693 1.00 96.69 89 PRO A CA 1
ATOM 648 C C . PRO A 1 89 ? -15.471 0.007 13.085 1.00 96.69 89 PRO A C 1
ATOM 650 O O . PRO A 1 89 ? -15.899 0.803 12.256 1.00 96.69 89 PRO A O 1
ATOM 653 N N . GLU A 1 90 ? -15.821 0.085 14.368 1.00 97.88 90 GLU A N 1
ATOM 654 C CA . GLU A 1 90 ? -16.810 1.022 14.905 1.00 97.88 90 GLU A CA 1
ATOM 655 C C . GLU A 1 90 ? -16.385 2.501 14.837 1.00 97.88 90 GLU A C 1
ATOM 657 O O . GLU A 1 90 ? -17.204 3.389 15.064 1.00 97.88 90 GLU A O 1
ATOM 662 N N . LYS A 1 91 ? -15.112 2.788 14.532 1.00 98.00 91 LYS A N 1
ATOM 663 C CA . LYS A 1 91 ? -14.585 4.154 14.378 1.00 98.00 91 LYS A CA 1
ATOM 664 C C . LYS A 1 91 ? -14.405 4.582 12.924 1.00 98.00 91 LYS A C 1
ATOM 666 O O . LYS A 1 91 ? -14.104 5.753 12.693 1.00 98.00 91 LYS A O 1
ATOM 671 N N . VAL A 1 92 ? -14.554 3.667 11.965 1.00 96.62 92 VAL A N 1
ATOM 672 C CA . VAL A 1 92 ? -14.261 3.920 10.547 1.00 96.62 92 VAL A CA 1
ATOM 673 C C . VAL A 1 92 ? -15.137 5.046 10.001 1.00 96.62 92 VAL A C 1
ATOM 675 O O . VAL A 1 92 ? -14.606 6.044 9.517 1.00 96.62 92 VAL A O 1
ATOM 678 N N . ASP A 1 93 ? -16.457 4.942 10.167 1.00 95.56 93 ASP A N 1
ATOM 679 C CA . ASP A 1 93 ? -17.402 5.920 9.615 1.00 95.56 93 ASP A CA 1
ATOM 680 C C . ASP A 1 93 ? -17.198 7.319 10.208 1.00 95.56 93 ASP A C 1
ATOM 682 O O . ASP A 1 93 ? -17.174 8.312 9.481 1.00 95.56 93 ASP A O 1
ATOM 686 N N . ALA A 1 94 ? -16.980 7.399 11.524 1.00 97.12 94 ALA A N 1
ATOM 687 C CA . ALA A 1 94 ? -16.735 8.663 12.212 1.00 97.12 94 ALA A CA 1
ATOM 688 C C . ALA A 1 94 ? -15.427 9.328 11.750 1.00 97.12 94 ALA A C 1
ATOM 690 O O . ALA A 1 94 ? -15.387 10.542 11.547 1.00 97.12 94 ALA A O 1
ATOM 691 N N . LEU A 1 95 ? -14.362 8.542 11.553 1.00 97.25 95 LEU A N 1
ATOM 692 C CA . LEU A 1 95 ? -13.091 9.047 11.036 1.00 97.25 95 LEU A CA 1
ATOM 693 C C . LEU A 1 95 ? -13.231 9.537 9.590 1.00 97.25 95 LEU A C 1
ATOM 695 O O . LEU A 1 95 ? -12.768 10.630 9.268 1.00 97.25 95 LEU A O 1
ATOM 699 N N . CYS A 1 96 ? -13.876 8.754 8.724 1.00 95.69 96 CYS A N 1
ATOM 700 C CA . CYS A 1 96 ? -14.101 9.133 7.331 1.00 95.69 96 CYS A CA 1
ATOM 701 C C . CYS A 1 96 ? -14.953 10.402 7.219 1.00 95.69 96 CYS A C 1
ATOM 703 O O . CYS A 1 96 ? -14.616 11.281 6.430 1.00 95.69 96 CYS A O 1
ATOM 705 N N . ALA A 1 97 ? -16.009 10.536 8.028 1.00 95.06 97 ALA A N 1
ATOM 706 C CA . ALA A 1 97 ? -16.823 11.748 8.077 1.00 95.06 97 ALA A CA 1
ATOM 707 C C . ALA A 1 97 ? -15.984 12.978 8.456 1.00 95.06 97 ALA A C 1
ATOM 709 O O . ALA A 1 97 ? -15.986 13.963 7.721 1.00 95.06 97 ALA A O 1
ATOM 710 N N . ALA A 1 98 ? -15.189 12.888 9.528 1.00 97.00 98 ALA A N 1
ATOM 711 C CA . ALA A 1 98 ? -14.341 13.992 9.979 1.00 97.00 98 ALA A CA 1
ATOM 712 C C . ALA A 1 98 ? -13.282 14.407 8.936 1.00 97.00 98 ALA A C 1
ATOM 714 O O . ALA A 1 98 ? -13.028 15.596 8.745 1.00 97.00 98 ALA A O 1
ATOM 715 N N . LEU A 1 99 ? -12.673 13.444 8.234 1.00 96.31 99 LEU A N 1
ATOM 716 C CA . LEU A 1 99 ? -11.702 13.729 7.168 1.00 96.31 99 LEU A CA 1
ATOM 717 C C . LEU A 1 99 ? -12.366 14.373 5.944 1.00 96.31 99 LEU A C 1
ATOM 719 O O . LEU A 1 99 ? -11.824 15.322 5.375 1.00 96.31 99 LEU A O 1
ATOM 723 N N . ASN A 1 100 ? -13.558 13.905 5.570 1.00 92.56 100 ASN A N 1
ATOM 724 C CA . ASN A 1 100 ? -14.321 14.486 4.469 1.00 92.56 100 ASN A CA 1
ATOM 725 C C . ASN A 1 100 ? -14.765 15.923 4.782 1.00 92.56 100 ASN A C 1
ATOM 727 O O . ASN A 1 100 ? -14.671 16.790 3.913 1.00 92.56 100 ASN A O 1
ATOM 731 N N . GLU A 1 101 ? -15.189 16.200 6.020 1.00 95.19 101 GLU A N 1
ATOM 732 C CA . GLU A 1 101 ? -15.508 17.555 6.493 1.00 95.19 101 GLU A CA 1
ATOM 733 C C . GLU A 1 101 ? -14.297 18.495 6.425 1.00 95.19 101 GLU A C 1
ATOM 735 O O . GLU A 1 101 ? -14.452 19.680 6.138 1.00 95.19 101 GLU A O 1
ATOM 740 N N . SER A 1 102 ? -13.080 17.972 6.615 1.00 95.12 102 SER A N 1
ATOM 741 C CA . SER A 1 102 ? -11.841 18.738 6.441 1.00 95.12 102 SER A CA 1
ATOM 742 C C . SER A 1 102 ? -11.338 18.795 4.991 1.00 95.12 102 SER A C 1
ATOM 744 O O . SER A 1 102 ? -10.212 19.231 4.765 1.00 95.12 102 SER A O 1
ATOM 746 N N . HIS A 1 103 ? -12.123 18.323 4.016 1.00 93.44 103 HIS A N 1
ATOM 747 C CA . HIS A 1 103 ? -11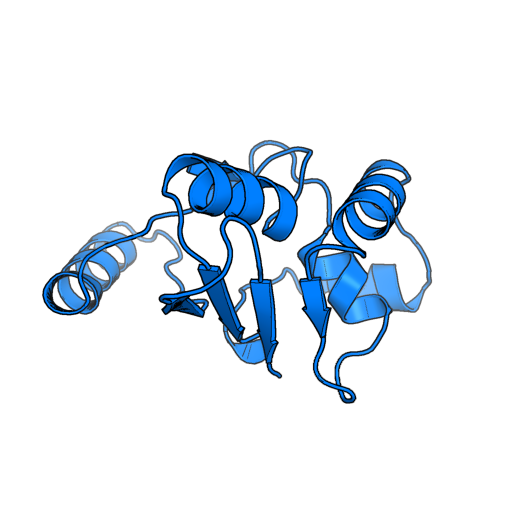.738 18.201 2.603 1.00 93.44 103 HIS A CA 1
ATOM 748 C C . HIS A 1 103 ? -10.489 17.336 2.355 1.00 93.44 103 HIS A C 1
ATOM 750 O O . HIS A 1 103 ? -9.772 17.520 1.370 1.00 93.44 103 HIS A O 1
ATOM 756 N N . THR A 1 104 ? -10.240 16.367 3.235 1.00 94.00 104 THR A N 1
ATOM 757 C CA . THR A 1 104 ? -9.155 15.394 3.102 1.00 94.00 104 THR A CA 1
ATOM 758 C C . THR A 1 104 ? -9.709 14.115 2.491 1.00 94.00 104 THR A C 1
ATOM 760 O O . THR A 1 104 ? -10.657 13.535 3.015 1.00 94.00 104 THR A O 1
ATOM 763 N N . LEU A 1 105 ? -9.096 13.638 1.405 1.00 92.62 105 LEU A N 1
ATOM 764 C CA . LEU A 1 105 ? -9.457 12.355 0.804 1.00 92.62 105 LEU A CA 1
ATOM 765 C C . LEU A 1 105 ? -9.273 11.219 1.822 1.00 92.62 105 LEU A C 1
ATOM 767 O O . LEU A 1 105 ? -8.163 10.981 2.299 1.00 92.62 105 LEU A O 1
ATOM 771 N N . ALA A 1 106 ? -10.351 10.492 2.104 1.00 95.50 106 ALA A N 1
ATOM 772 C CA . ALA A 1 106 ? -10.339 9.297 2.935 1.00 95.50 106 ALA A CA 1
ATOM 773 C C . ALA A 1 106 ? -10.822 8.089 2.127 1.00 95.50 106 ALA A C 1
ATOM 775 O O . ALA A 1 106 ? -11.856 8.149 1.464 1.00 95.50 106 ALA A O 1
ATOM 776 N N . ALA A 1 107 ? -10.085 6.982 2.203 1.00 96.75 107 ALA A N 1
ATOM 777 C CA . ALA A 1 107 ? -10.441 5.736 1.539 1.00 96.75 107 ALA A CA 1
ATOM 778 C C . ALA A 1 107 ? -10.230 4.550 2.481 1.00 96.75 107 ALA A C 1
ATOM 780 O O . ALA A 1 107 ? -9.169 4.400 3.091 1.00 96.75 107 ALA A O 1
ATOM 781 N N . ILE A 1 108 ? -11.243 3.691 2.573 1.00 98.12 108 ILE A N 1
ATOM 782 C CA . ILE A 1 108 ? -11.143 2.406 3.262 1.00 98.12 108 ILE A CA 1
ATOM 783 C C . ILE A 1 108 ? -10.581 1.413 2.250 1.00 98.12 108 ILE A C 1
ATOM 785 O O . ILE A 1 108 ? -11.297 0.942 1.373 1.00 98.12 108 ILE A O 1
ATOM 789 N N . ILE A 1 109 ? -9.288 1.121 2.351 1.00 98.31 109 ILE A N 1
ATOM 790 C CA . ILE A 1 109 ? -8.576 0.306 1.354 1.00 98.31 109 ILE A CA 1
ATOM 791 C C . ILE A 1 109 ? -8.540 -1.190 1.686 1.00 98.31 109 ILE A C 1
ATOM 793 O O . ILE A 1 109 ? -8.063 -1.988 0.883 1.00 98.31 109 ILE A O 1
ATOM 797 N N . GLY A 1 110 ? -9.000 -1.586 2.872 1.00 98.19 110 GLY A N 1
ATOM 798 C CA . GLY A 1 110 ? -8.908 -2.964 3.332 1.00 98.19 110 GLY A CA 1
ATOM 799 C C . GLY A 1 110 ? -9.083 -3.107 4.836 1.00 98.19 110 GLY A C 1
ATOM 800 O O . GLY A 1 110 ? -9.572 -2.202 5.510 1.00 98.19 110 GLY A O 1
ATOM 801 N N . GLU A 1 111 ? -8.653 -4.251 5.353 1.00 98.50 111 GLU A N 1
ATOM 802 C CA . GLU A 1 111 ? -8.809 -4.628 6.754 1.00 98.50 111 GLU A CA 1
ATOM 803 C C . GLU A 1 111 ? -7.574 -5.356 7.295 1.00 98.50 111 GLU A C 1
ATOM 805 O O . GLU A 1 111 ? -6.887 -6.094 6.582 1.00 98.50 111 GLU A O 1
ATOM 810 N N . VAL A 1 112 ? -7.304 -5.157 8.584 1.00 98.56 112 VAL A N 1
ATOM 811 C CA . VAL A 1 112 ? -6.320 -5.946 9.331 1.00 98.56 112 VAL A CA 1
ATOM 812 C C . VAL A 1 112 ? -6.968 -7.272 9.720 1.00 98.56 112 VAL A C 1
ATOM 814 O O . VAL A 1 112 ? -8.100 -7.310 10.191 1.00 98.56 112 VAL A O 1
ATOM 817 N N . THR A 1 113 ? -6.238 -8.364 9.541 1.00 98.19 113 THR A N 1
ATOM 818 C CA . THR A 1 113 ? -6.704 -9.733 9.766 1.00 98.19 113 THR A CA 1
ATOM 819 C C . THR A 1 113 ? -5.740 -10.489 10.676 1.00 98.19 113 THR A C 1
ATOM 821 O O . THR A 1 113 ? -4.569 -10.129 10.828 1.00 98.19 113 THR A O 1
ATOM 824 N N . ALA A 1 114 ? -6.230 -11.562 11.295 1.00 97.06 114 ALA A N 1
ATOM 825 C CA . ALA A 1 114 ? -5.357 -12.523 11.956 1.00 97.06 114 ALA A CA 1
ATOM 826 C C . ALA A 1 114 ? -4.568 -13.325 10.908 1.00 97.06 114 ALA A C 1
ATOM 828 O O . ALA A 1 114 ? -5.100 -13.672 9.855 1.00 97.06 114 ALA A O 1
ATOM 829 N N . GLY A 1 115 ? -3.314 -13.658 11.207 1.00 95.56 115 GLY A N 1
ATOM 830 C CA . GLY A 1 115 ? -2.469 -14.431 10.303 1.00 95.56 115 GLY A CA 1
ATOM 831 C C . GLY A 1 115 ? -0.986 -14.274 10.614 1.00 95.56 115 GLY A C 1
ATOM 832 O O . GLY A 1 115 ? -0.605 -13.750 11.661 1.00 95.56 115 GLY A O 1
ATOM 833 N N . ALA A 1 116 ? -0.134 -14.755 9.707 1.00 96.81 116 ALA A N 1
ATOM 834 C CA . ALA A 1 116 ? 1.307 -14.602 9.860 1.00 96.81 116 ALA A CA 1
ATOM 835 C C . ALA A 1 116 ? 1.715 -13.122 9.741 1.00 96.81 116 ALA A C 1
ATOM 837 O O . ALA A 1 116 ? 1.335 -12.423 8.797 1.00 96.81 116 ALA A O 1
ATOM 838 N N . ALA A 1 117 ? 2.518 -12.662 10.700 1.00 98.19 117 ALA A N 1
ATOM 839 C CA . ALA A 1 117 ? 2.917 -11.266 10.815 1.00 98.19 117 ALA A CA 1
ATOM 840 C C . ALA A 1 117 ? 3.520 -10.724 9.507 1.00 98.19 117 ALA A C 1
ATOM 842 O O . ALA A 1 117 ? 4.406 -11.342 8.910 1.00 98.19 117 ALA A O 1
ATOM 843 N N . GLY A 1 118 ? 3.039 -9.563 9.061 1.00 98.25 118 GLY A N 1
ATOM 844 C CA . GLY A 1 118 ? 3.542 -8.900 7.856 1.00 98.25 118 GLY A CA 1
ATOM 845 C C . GLY A 1 118 ? 3.073 -9.510 6.529 1.00 98.25 118 GLY A C 1
ATOM 846 O O . GLY A 1 118 ? 3.587 -9.117 5.484 1.00 98.25 118 GLY A O 1
ATOM 847 N N . ARG A 1 119 ? 2.126 -10.459 6.538 1.00 98.69 119 ARG A N 1
ATOM 848 C CA . ARG A 1 119 ? 1.486 -10.962 5.312 1.00 98.69 119 ARG A CA 1
ATOM 849 C C . ARG A 1 119 ? 0.393 -10.021 4.829 1.00 98.69 119 ARG A C 1
ATOM 851 O O . ARG A 1 119 ? -0.390 -9.509 5.629 1.00 98.69 119 ARG A O 1
ATOM 858 N N . ILE A 1 120 ? 0.326 -9.850 3.514 1.00 98.88 120 ILE A N 1
ATOM 859 C CA . ILE A 1 120 ? -0.706 -9.056 2.852 1.00 98.88 120 ILE A CA 1
ATOM 860 C C . ILE A 1 120 ? -1.330 -9.903 1.750 1.00 98.88 120 ILE A C 1
ATOM 862 O O . ILE A 1 120 ? -0.608 -10.500 0.957 1.00 98.88 120 ILE A O 1
ATOM 866 N N . ARG A 1 121 ? -2.658 -9.921 1.675 1.00 98.75 121 ARG A N 1
ATOM 867 C CA . ARG A 1 121 ? -3.393 -10.415 0.511 1.00 98.75 121 ARG A CA 1
ATOM 868 C C . ARG A 1 121 ? -3.999 -9.235 -0.233 1.00 98.75 121 ARG A C 1
ATOM 870 O O . ARG A 1 121 ? -4.586 -8.360 0.398 1.00 98.75 121 ARG A O 1
ATOM 877 N N . VAL A 1 122 ? -3.879 -9.206 -1.554 1.00 98.81 122 VAL A N 1
ATOM 878 C CA . VAL A 1 122 ? -4.488 -8.165 -2.386 1.00 98.81 122 VAL A CA 1
ATOM 879 C C . VAL A 1 122 ? -5.560 -8.793 -3.258 1.00 98.81 122 VAL A C 1
ATOM 881 O O . VAL A 1 122 ? -5.293 -9.713 -4.029 1.00 98.81 122 VAL A O 1
ATOM 884 N N . LEU A 1 123 ? -6.778 -8.292 -3.096 1.00 98.69 123 LEU A N 1
ATOM 885 C CA . LEU A 1 123 ? -7.955 -8.644 -3.875 1.00 98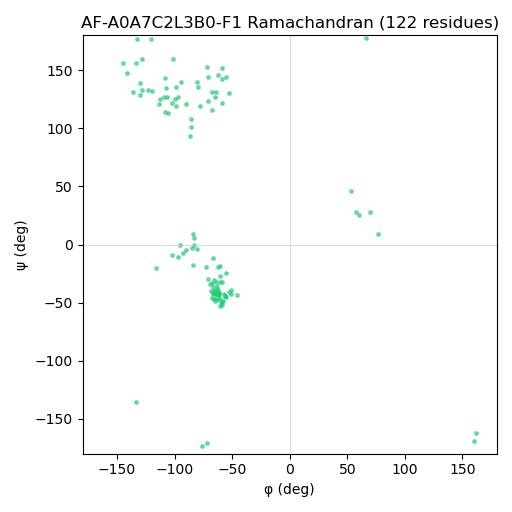.69 123 LEU A CA 1
ATOM 886 C C . LEU A 1 123 ? -8.237 -7.554 -4.920 1.00 98.69 123 LEU A C 1
ATOM 888 O O . LEU A 1 123 ? -7.792 -6.418 -4.729 1.00 98.69 123 LEU A O 1
ATOM 892 N N . PRO A 1 124 ? -8.993 -7.871 -5.983 1.00 96.56 124 PRO A N 1
ATOM 893 C CA . PRO A 1 124 ? -9.413 -6.896 -6.985 1.00 96.56 124 PRO A CA 1
ATOM 894 C C . PRO A 1 124 ? -10.281 -5.795 -6.379 1.00 96.56 124 PRO A C 1
ATOM 896 O O . PRO A 1 124 ? -11.164 -6.111 -5.539 1.00 96.56 124 PRO A O 1
#